Protein AF-A0A8X7TLZ5-F1 (afdb_monomer)

Solvent-accessible surface area (backbone atoms only — not comparable to full-atom values): 4404 Å² total; per-residue (Å²): 138,82,91,59,70,71,88,51,73,79,76,62,62,68,70,53,52,53,52,50,51,52,55,52,54,34,63,66,40,88,54,68,89,64,32,66,56,68,72,55,52,50,64,68,47,51,55,69,78,60,60,74,96,79,67,86,76,76,76,75,93,81,68,100,120
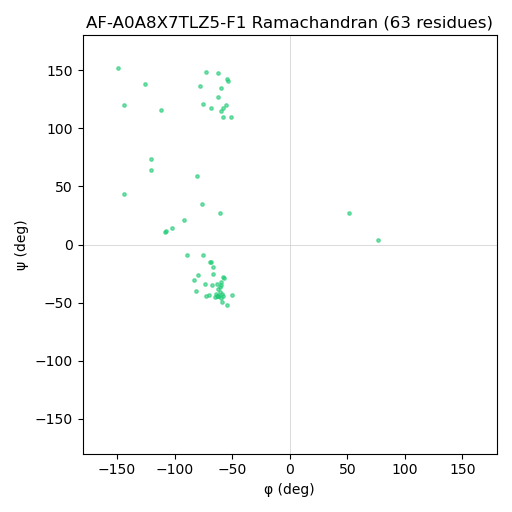
Nearest PDB structures (foldseek):
  8apo-assembly1_BD  TM=5.414E-01  e=7.264E+00  Polytomella magna

Structure (mmCIF, N/CA/C/O backbone):
data_AF-A0A8X7TLZ5-F1
#
_entry.id   AF-A0A8X7TLZ5-F1
#
loop_
_atom_site.group_PDB
_atom_site.id
_atom_site.type_symbol
_atom_site.label_atom_id
_atom_site.label_alt_id
_atom_site.label_comp_id
_atom_site.label_asym_id
_atom_site.label_entity_id
_atom_site.label_seq_id
_atom_site.pdbx_PDB_ins_code
_atom_site.Cartn_x
_atom_site.Cartn_y
_atom_site.Cartn_z
_atom_site.occupancy
_atom_site.B_iso_or_equiv
_atom_site.auth_seq_id
_atom_site.auth_comp_id
_atom_site.auth_asym_id
_atom_site.auth_atom_id
_atom_site.pdbx_PDB_model_num
ATOM 1 N N . MET A 1 1 ? -8.874 10.858 -3.294 1.00 52.06 1 MET A N 1
ATOM 2 C CA . MET A 1 1 ? -8.675 9.639 -2.477 1.00 52.06 1 MET A CA 1
ATOM 3 C C . MET A 1 1 ? -9.277 8.466 -3.254 1.00 52.06 1 MET A C 1
ATOM 5 O O . MET A 1 1 ? -10.169 7.801 -2.761 1.00 52.06 1 MET A O 1
ATOM 9 N N . GLU A 1 2 ? -8.840 8.261 -4.503 1.00 64.25 2 GLU A N 1
ATOM 10 C CA . GLU A 1 2 ? -9.508 7.366 -5.476 1.00 64.25 2 GLU A CA 1
ATOM 11 C C . GLU A 1 2 ? -8.734 6.065 -5.738 1.00 64.25 2 GLU A C 1
ATOM 13 O O . GLU A 1 2 ? -9.039 5.320 -6.659 1.00 64.25 2 GLU A O 1
ATOM 18 N N . CYS A 1 3 ? -7.716 5.772 -4.929 1.00 74.50 3 CYS A N 1
ATOM 19 C CA . CYS A 1 3 ? -6.831 4.623 -5.143 1.00 74.50 3 CYS A CA 1
ATOM 20 C C . CYS A 1 3 ? -7.160 3.440 -4.218 1.00 74.50 3 CYS A C 1
ATOM 22 O O . CYS A 1 3 ? -6.330 2.554 -4.027 1.00 74.50 3 CYS A O 1
ATOM 24 N N . VAL A 1 4 ? -8.328 3.467 -3.576 1.00 89.38 4 VAL A N 1
ATOM 25 C CA . VAL A 1 4 ? -8.765 2.477 -2.587 1.00 89.38 4 VAL A CA 1
ATOM 26 C C . VAL A 1 4 ? -10.117 1.949 -3.031 1.00 89.38 4 VAL A C 1
ATOM 28 O O . VAL A 1 4 ? -10.947 2.728 -3.492 1.00 89.38 4 VAL A O 1
ATOM 31 N N . ASP A 1 5 ? -10.324 0.638 -2.919 1.00 92.38 5 ASP A N 1
ATOM 32 C CA . ASP A 1 5 ? -11.558 -0.009 -3.366 1.00 92.38 5 ASP A CA 1
ATOM 33 C C . ASP A 1 5 ? -12.783 0.648 -2.708 1.00 92.38 5 ASP A C 1
ATOM 35 O O . ASP A 1 5 ? -12.921 0.657 -1.482 1.00 92.38 5 ASP A O 1
ATOM 39 N N . ALA A 1 6 ? -13.675 1.194 -3.539 1.00 91.94 6 ALA A N 1
ATOM 40 C CA . ALA A 1 6 ? -14.898 1.855 -3.100 1.00 91.94 6 ALA A CA 1
ATOM 41 C C . ALA A 1 6 ? -15.793 0.923 -2.271 1.00 91.94 6 ALA A C 1
ATOM 43 O O . ALA A 1 6 ? -16.504 1.389 -1.386 1.00 91.94 6 ALA A O 1
ATOM 44 N N . ARG A 1 7 ? -15.712 -0.396 -2.498 1.00 93.94 7 ARG A N 1
ATOM 45 C CA . ARG A 1 7 ? -16.470 -1.414 -1.759 1.00 93.94 7 ARG A CA 1
ATOM 46 C C . ARG A 1 7 ? -16.037 -1.556 -0.305 1.00 93.94 7 ARG A C 1
ATOM 48 O O . ARG A 1 7 ? -16.765 -2.163 0.473 1.00 93.94 7 ARG A O 1
ATOM 55 N N . LEU A 1 8 ? -14.874 -1.015 0.067 1.00 92.00 8 LEU A N 1
ATOM 56 C CA . LEU A 1 8 ? -14.449 -0.953 1.463 1.00 92.00 8 LEU A CA 1
ATOM 57 C C . LEU A 1 8 ? -15.198 0.130 2.249 1.00 92.00 8 LEU A C 1
ATOM 59 O O . LEU A 1 8 ? -15.038 0.186 3.459 1.00 92.00 8 LEU A O 1
ATOM 63 N N . ASN A 1 9 ? -15.983 1.001 1.598 1.00 89.69 9 ASN A N 1
ATOM 64 C CA . ASN A 1 9 ? -16.859 1.988 2.246 1.00 89.69 9 ASN A CA 1
ATOM 65 C C . ASN A 1 9 ? -16.165 2.880 3.303 1.00 89.69 9 ASN A C 1
ATOM 67 O O . ASN A 1 9 ? -16.797 3.352 4.244 1.00 89.69 9 ASN A O 1
ATOM 71 N N . GLY A 1 10 ? -14.854 3.113 3.170 1.00 88.75 10 GLY A N 1
ATOM 72 C CA . GLY A 1 10 ? -14.060 3.860 4.156 1.00 88.75 10 GLY A CA 1
ATOM 73 C C . GLY A 1 10 ? -13.707 3.082 5.434 1.00 88.75 10 GLY A C 1
ATOM 74 O O . GLY A 1 10 ? -13.073 3.642 6.328 1.00 88.75 10 GLY A O 1
ATOM 75 N N . GLU A 1 11 ? -14.062 1.800 5.525 1.00 92.25 11 GLU A N 1
ATOM 76 C CA . GLU A 1 11 ? -13.813 0.912 6.666 1.00 92.25 11 GLU A CA 1
ATOM 77 C C . GLU A 1 11 ? -12.380 0.358 6.662 1.00 92.25 11 GLU A C 1
ATOM 79 O O . GLU A 1 11 ? -12.126 -0.844 6.614 1.00 92.25 11 GLU A O 1
ATOM 84 N N . TYR A 1 12 ? -11.399 1.254 6.701 1.00 90.12 12 TYR A N 1
ATOM 85 C CA . TYR A 1 12 ? -9.990 0.883 6.771 1.00 90.12 12 TYR A CA 1
ATOM 86 C C . TYR A 1 12 ? -9.176 1.935 7.525 1.00 90.12 12 TYR A C 1
ATOM 88 O O . TYR A 1 12 ? -9.500 3.123 7.484 1.00 90.12 12 TYR A O 1
ATOM 96 N N . PRO A 1 13 ? -8.062 1.557 8.177 1.00 91.81 13 PRO A N 1
ATOM 97 C CA . PRO A 1 13 ? -7.188 2.530 8.818 1.00 91.81 13 PRO A CA 1
ATOM 98 C C . PRO A 1 13 ? -6.478 3.389 7.751 1.00 91.81 13 PRO A C 1
ATOM 100 O O . PRO A 1 13 ? -5.647 2.854 7.006 1.00 91.81 13 PRO A O 1
ATOM 103 N N . PRO A 1 14 ? -6.692 4.721 7.688 1.00 91.25 14 PRO A N 1
ATOM 104 C CA . PRO A 1 14 ? -6.128 5.551 6.616 1.00 91.25 14 PRO A CA 1
ATOM 105 C C . PRO A 1 14 ? -4.596 5.505 6.558 1.00 91.25 14 PRO A C 1
ATOM 107 O O . PRO A 1 14 ? -3.999 5.493 5.485 1.00 91.25 14 PRO A O 1
ATOM 110 N N . LYS A 1 15 ? -3.943 5.402 7.724 1.00 90.94 15 LYS A N 1
ATOM 111 C CA . LYS A 1 15 ? -2.480 5.271 7.826 1.00 90.94 15 LYS A CA 1
ATOM 112 C C . LYS A 1 15 ? -1.964 3.936 7.282 1.00 90.94 15 LYS A C 1
ATOM 114 O O . LYS A 1 15 ? -0.863 3.899 6.742 1.00 90.94 15 LYS A O 1
ATOM 119 N N . ALA A 1 16 ? -2.722 2.850 7.443 1.00 92.75 16 ALA A N 1
ATOM 120 C CA . ALA A 1 16 ? -2.331 1.542 6.923 1.00 92.75 16 ALA A CA 1
ATOM 121 C C . ALA A 1 16 ? -2.422 1.527 5.395 1.00 92.75 16 ALA A C 1
ATOM 123 O O . ALA A 1 16 ? -1.478 1.108 4.730 1.00 92.75 16 ALA A O 1
ATOM 124 N N . VAL A 1 17 ? -3.503 2.084 4.847 1.00 93.94 17 VAL A N 1
ATOM 125 C CA . VAL A 1 17 ? -3.681 2.218 3.397 1.00 93.94 17 VAL A CA 1
ATOM 126 C C . VAL A 1 17 ? -2.629 3.133 2.776 1.00 93.94 17 VAL A C 1
ATOM 128 O O . VAL A 1 17 ? -2.048 2.772 1.759 1.00 93.94 17 VAL A O 1
ATOM 131 N N . ALA A 1 18 ? -2.302 4.263 3.410 1.00 93.31 18 ALA A N 1
ATOM 132 C CA . ALA A 1 18 ? -1.227 5.135 2.935 1.00 93.31 18 ALA A CA 1
ATOM 133 C C . ALA A 1 18 ? 0.130 4.407 2.870 1.00 93.31 18 ALA A C 1
ATOM 135 O O . ALA A 1 18 ? 0.857 4.534 1.887 1.00 93.31 18 ALA A O 1
ATOM 136 N N . LYS A 1 19 ? 0.457 3.600 3.890 1.00 94.25 19 LYS A N 1
ATOM 137 C CA . LYS A 1 19 ? 1.680 2.781 3.899 1.00 94.25 19 LYS A CA 1
ATOM 138 C C . LYS A 1 19 ? 1.669 1.718 2.802 1.00 94.25 19 LYS A C 1
ATOM 140 O O . LYS A 1 19 ? 2.666 1.572 2.103 1.00 94.25 19 LYS A O 1
ATOM 145 N N . LEU A 1 20 ? 0.555 1.005 2.633 1.00 95.69 20 LEU A N 1
ATOM 146 C CA . LEU A 1 20 ? 0.402 0.007 1.574 1.00 95.69 20 LEU A CA 1
ATOM 147 C C . LEU A 1 20 ? 0.566 0.638 0.184 1.00 95.69 20 LEU A C 1
ATOM 149 O O . LEU A 1 20 ? 1.316 0.115 -0.6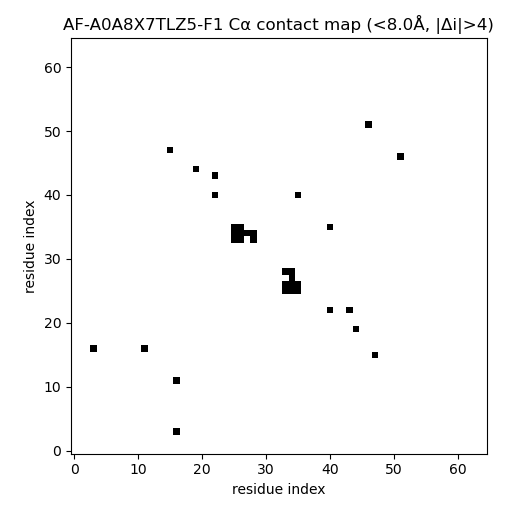35 1.00 95.69 20 LEU A O 1
ATOM 153 N N . ALA A 1 21 ? -0.074 1.785 -0.057 1.00 95.75 21 ALA A N 1
ATOM 154 C CA . ALA A 1 21 ? 0.029 2.513 -1.318 1.00 95.75 21 ALA A CA 1
ATOM 155 C C . ALA A 1 21 ? 1.471 2.949 -1.616 1.00 95.75 21 ALA A C 1
ATOM 157 O O . ALA A 1 21 ? 1.924 2.80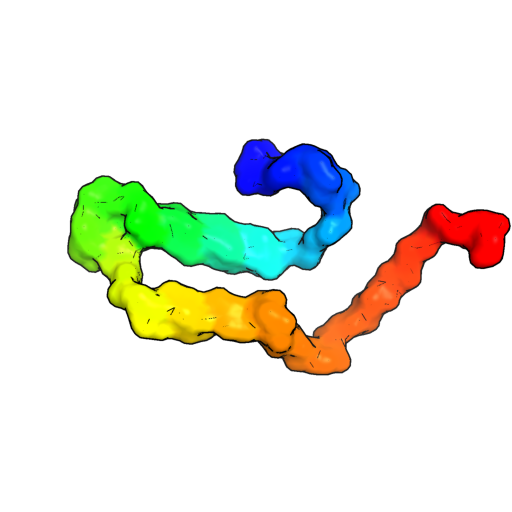8 -2.748 1.00 95.75 21 ALA A O 1
ATOM 158 N N . ALA A 1 22 ? 2.219 3.409 -0.607 1.00 95.62 22 ALA A N 1
ATOM 159 C CA . ALA A 1 22 ? 3.631 3.753 -0.772 1.00 95.62 22 ALA A CA 1
ATOM 160 C C . ALA A 1 22 ? 4.484 2.533 -1.163 1.00 95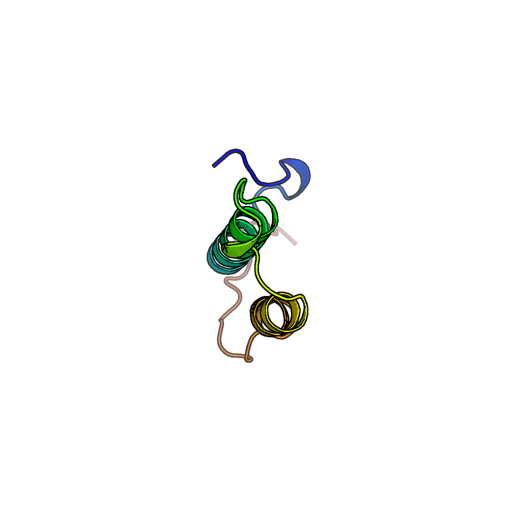.62 22 ALA A C 1
ATOM 162 O O . ALA A 1 22 ? 5.292 2.619 -2.084 1.00 95.62 22 AL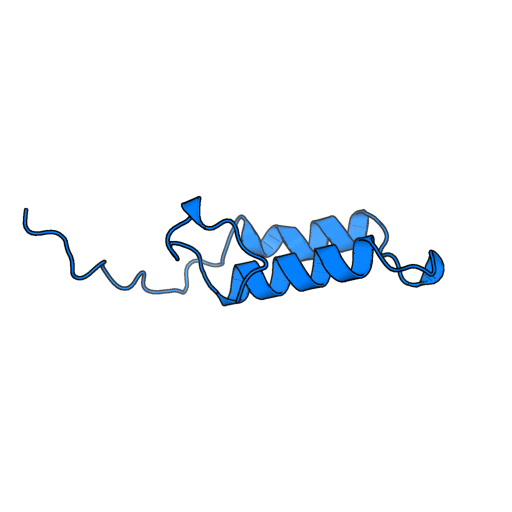A A O 1
ATOM 163 N N . VAL A 1 23 ? 4.279 1.380 -0.512 1.00 96.94 23 VAL A N 1
ATOM 164 C CA . VAL A 1 23 ? 4.981 0.133 -0.869 1.00 96.94 23 VAL A CA 1
ATOM 165 C C . VAL A 1 23 ? 4.636 -0.296 -2.296 1.00 96.94 23 VAL A C 1
ATOM 167 O O . VAL A 1 23 ? 5.536 -0.637 -3.061 1.00 96.94 23 VAL A O 1
ATOM 170 N N . ALA A 1 24 ? 3.357 -0.238 -2.677 1.00 96.88 24 ALA A N 1
ATOM 171 C CA . ALA A 1 24 ? 2.909 -0.585 -4.023 1.00 96.88 24 ALA A CA 1
ATOM 172 C C . ALA A 1 24 ? 3.512 0.343 -5.088 1.00 96.88 24 ALA A C 1
ATOM 174 O O . ALA A 1 24 ? 4.017 -0.151 -6.093 1.00 96.88 24 ALA A O 1
ATOM 175 N N . ALA A 1 25 ? 3.533 1.658 -4.840 1.00 96.12 25 ALA A N 1
ATOM 176 C CA . ALA A 1 25 ? 4.143 2.640 -5.735 1.00 96.12 25 ALA A CA 1
ATOM 177 C C . ALA A 1 25 ? 5.630 2.339 -5.975 1.00 96.12 25 ALA A C 1
ATOM 179 O O . ALA A 1 25 ? 6.070 2.317 -7.119 1.00 96.12 25 ALA A O 1
ATOM 180 N N . LEU A 1 26 ? 6.382 2.008 -4.917 1.00 97.19 26 LEU A N 1
ATOM 181 C CA . LEU A 1 26 ? 7.787 1.605 -5.039 1.00 97.19 26 LEU A CA 1
ATOM 182 C C . LEU A 1 26 ? 7.959 0.315 -5.861 1.00 97.19 26 LEU A C 1
ATOM 184 O O . LEU A 1 26 ? 8.894 0.209 -6.648 1.00 97.19 26 LEU A O 1
ATOM 188 N N . CYS A 1 27 ? 7.056 -0.661 -5.721 1.00 97.94 27 CYS A N 1
ATOM 189 C CA . CYS A 1 27 ? 7.132 -1.935 -6.450 1.00 97.94 27 CYS A CA 1
ATOM 190 C C . CYS A 1 27 ? 6.940 -1.795 -7.968 1.00 97.94 27 CYS A C 1
ATOM 192 O O . CYS A 1 27 ? 7.414 -2.649 -8.719 1.00 97.94 27 CYS A O 1
ATOM 194 N N . VAL A 1 28 ? 6.251 -0.746 -8.422 1.00 96.69 28 VAL A N 1
ATOM 195 C CA . VAL A 1 28 ? 5.902 -0.541 -9.839 1.00 96.69 28 VAL A CA 1
ATOM 196 C C . VAL A 1 28 ? 6.698 0.582 -10.505 1.00 96.69 28 VAL A C 1
ATOM 198 O O . VAL A 1 28 ? 6.375 0.964 -11.628 1.00 96.69 28 VAL A O 1
ATOM 201 N N . GLN A 1 29 ? 7.745 1.091 -9.847 1.00 97.75 29 GLN A N 1
ATOM 202 C CA . GLN A 1 29 ? 8.621 2.123 -10.408 1.00 97.75 29 GLN A CA 1
ATOM 203 C C . GLN A 1 29 ? 9.189 1.710 -11.772 1.00 97.75 29 GLN A C 1
ATOM 205 O O . GLN A 1 29 ? 9.512 0.538 -11.994 1.00 97.75 29 GLN A O 1
ATOM 210 N N . TYR A 1 30 ? 9.306 2.670 -12.692 1.00 97.00 30 TYR A N 1
ATOM 211 C CA . TYR A 1 30 ? 9.805 2.420 -14.047 1.00 97.00 30 TYR A CA 1
ATOM 212 C C . TYR A 1 30 ? 11.222 1.837 -14.006 1.00 97.00 30 TYR A C 1
ATOM 214 O O . TYR A 1 30 ? 11.478 0.773 -14.570 1.00 97.00 30 TYR A O 1
ATOM 222 N N . GLU A 1 31 ? 12.106 2.475 -13.246 1.00 97.69 31 GLU A N 1
ATOM 223 C CA . GLU A 1 31 ? 13.469 2.025 -13.013 1.00 97.69 31 GLU A CA 1
ATOM 224 C C . GLU A 1 31 ? 13.484 0.846 -12.031 1.00 97.69 31 GLU A C 1
ATOM 226 O O . GLU A 1 31 ? 13.050 0.954 -10.881 1.00 97.69 31 GLU A O 1
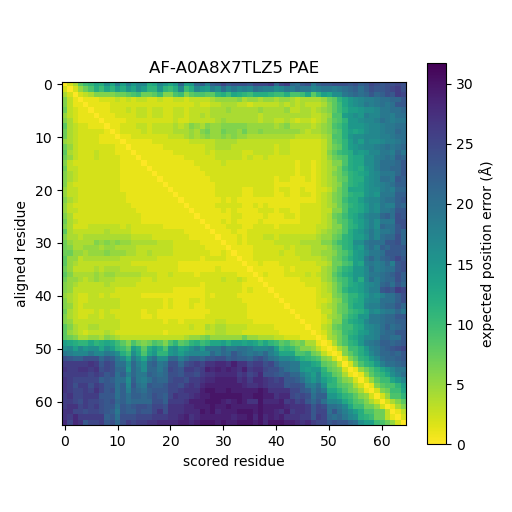ATOM 231 N N . ALA A 1 32 ? 14.018 -0.295 -12.476 1.00 96.44 32 ALA A N 1
ATOM 232 C CA . ALA A 1 32 ? 14.096 -1.510 -11.665 1.00 96.44 32 ALA A CA 1
ATOM 233 C C . ALA A 1 32 ? 14.916 -1.315 -10.378 1.00 96.44 32 ALA A C 1
ATOM 235 O O . ALA A 1 32 ? 14.563 -1.881 -9.347 1.00 96.44 32 ALA A O 1
ATOM 236 N N . ASP A 1 33 ? 15.938 -0.459 -10.413 1.00 96.31 33 ASP A N 1
ATOM 237 C CA . ASP A 1 33 ? 16.812 -0.172 -9.268 1.00 96.31 33 ASP A CA 1
ATOM 238 C C . ASP A 1 33 ? 16.091 0.556 -8.123 1.00 96.31 33 ASP A C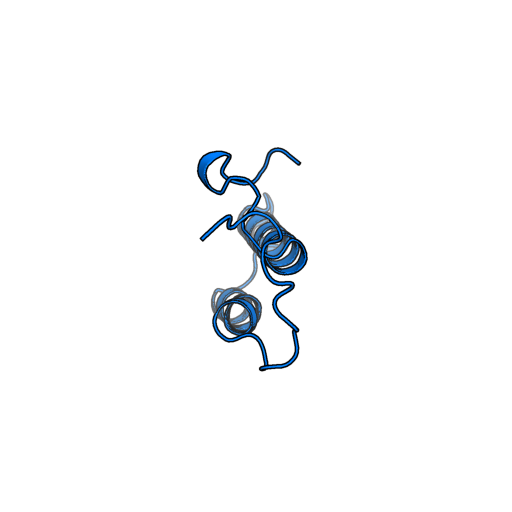 1
ATOM 240 O O . ASP A 1 33 ? 16.544 0.527 -6.979 1.00 96.31 33 ASP A O 1
ATOM 244 N N . PHE A 1 34 ? 14.949 1.192 -8.404 1.00 96.31 34 PHE A N 1
ATOM 245 C CA . PHE A 1 34 ? 14.109 1.819 -7.381 1.00 96.31 34 PHE A CA 1
ATOM 246 C C . PHE A 1 34 ? 13.075 0.861 -6.788 1.00 96.31 34 PHE A C 1
ATOM 248 O O . PHE A 1 34 ? 12.429 1.198 -5.790 1.00 96.31 34 PHE A O 1
ATOM 255 N N . ARG A 1 35 ? 12.916 -0.337 -7.363 1.00 98.31 35 ARG A N 1
ATOM 256 C CA . ARG A 1 35 ? 12.003 -1.347 -6.833 1.00 98.31 35 ARG A CA 1
ATOM 257 C C . ARG A 1 35 ? 12.634 -2.036 -5.624 1.00 98.31 35 ARG A C 1
ATOM 259 O O . ARG A 1 35 ? 13.804 -2.414 -5.651 1.00 98.31 35 ARG A O 1
ATOM 266 N N . PRO A 1 36 ? 11.873 -2.247 -4.544 1.00 97.88 36 PRO A N 1
ATOM 267 C CA . PRO A 1 36 ? 12.382 -2.924 -3.366 1.00 97.88 36 PRO A CA 1
ATOM 268 C C . PRO A 1 36 ? 12.550 -4.426 -3.618 1.00 97.88 36 PRO A C 1
ATOM 270 O O . PRO A 1 36 ? 11.742 -5.065 -4.292 1.00 97.88 36 PRO A O 1
ATOM 273 N N . ASN A 1 37 ? 13.537 -5.026 -2.954 1.00 97.69 37 ASN A N 1
ATOM 274 C CA . ASN A 1 37 ? 13.589 -6.477 -2.799 1.00 97.69 37 ASN A CA 1
ATOM 275 C C . ASN A 1 37 ? 12.373 -6.977 -2.008 1.00 97.69 37 ASN A C 1
ATOM 277 O O . ASN A 1 37 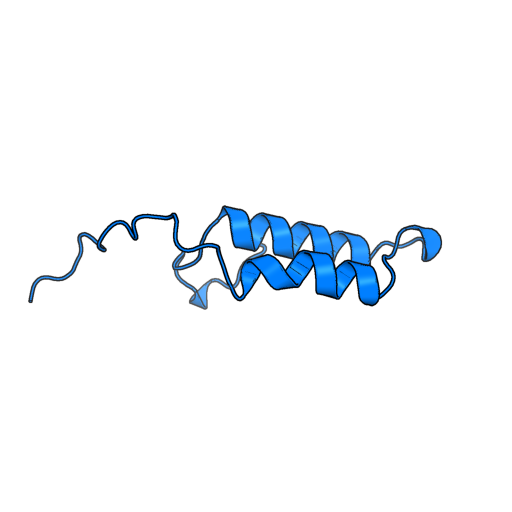? 11.929 -6.330 -1.055 1.00 97.69 37 ASN A O 1
ATOM 281 N N . MET A 1 38 ? 11.899 -8.187 -2.310 1.00 97.00 38 MET A N 1
ATOM 282 C CA . MET A 1 38 ? 10.742 -8.773 -1.619 1.00 97.00 38 MET A CA 1
ATOM 283 C C . MET A 1 38 ? 10.918 -8.874 -0.097 1.00 97.00 38 MET A C 1
ATOM 285 O O . MET A 1 38 ? 9.948 -8.747 0.645 1.00 97.00 38 MET A O 1
ATOM 289 N N . SER A 1 39 ? 12.151 -9.019 0.400 1.00 97.81 39 SER A N 1
ATOM 290 C CA . SER A 1 39 ? 12.435 -8.994 1.841 1.00 97.81 39 SER A CA 1
ATOM 291 C C . SER A 1 39 ? 12.107 -7.643 2.493 1.00 97.81 39 SER A C 1
ATOM 293 O O . SER A 1 39 ? 11.660 -7.610 3.638 1.00 97.81 39 SER A O 1
ATOM 295 N N . ILE A 1 40 ? 12.289 -6.532 1.774 1.00 97.25 40 ILE A N 1
ATOM 296 C CA . ILE A 1 40 ? 11.914 -5.183 2.218 1.00 97.25 40 ILE A CA 1
ATOM 297 C C . ILE A 1 40 ? 10.393 -5.031 2.171 1.00 97.25 40 ILE A C 1
ATOM 299 O O . ILE A 1 40 ? 9.808 -4.554 3.142 1.00 97.25 40 ILE A O 1
ATOM 303 N N . VAL A 1 41 ? 9.753 -5.494 1.090 1.00 97.69 41 VAL A N 1
ATOM 304 C CA . VAL A 1 41 ? 8.287 -5.474 0.939 1.00 97.69 41 VAL A CA 1
ATOM 305 C C . VAL A 1 41 ? 7.619 -6.174 2.122 1.00 97.69 41 VAL A C 1
ATOM 307 O O . VAL A 1 41 ? 6.794 -5.578 2.810 1.00 97.69 41 VAL A O 1
ATOM 310 N N . VAL A 1 42 ? 8.030 -7.406 2.435 1.00 96.38 42 VAL A N 1
ATOM 311 C CA . VAL A 1 42 ? 7.452 -8.179 3.545 1.00 96.38 42 VAL A CA 1
ATOM 312 C C . VAL A 1 42 ? 7.678 -7.484 4.890 1.00 96.38 42 VAL A C 1
ATOM 314 O O . VAL A 1 42 ? 6.737 -7.352 5.671 1.00 96.38 42 VAL A O 1
ATOM 317 N N . LYS A 1 43 ? 8.885 -6.963 5.153 1.00 95.56 43 LYS A N 1
ATOM 318 C CA . LYS A 1 43 ? 9.178 -6.210 6.389 1.00 95.56 43 LYS A CA 1
ATOM 319 C C . LYS A 1 43 ? 8.313 -4.955 6.535 1.00 95.56 43 LYS A C 1
ATOM 321 O O . LYS A 1 43 ? 7.913 -4.631 7.649 1.00 95.56 43 LYS A O 1
ATOM 326 N N . ALA A 1 44 ? 8.018 -4.262 5.437 1.00 95.44 44 ALA A N 1
ATOM 327 C CA . ALA A 1 44 ? 7.171 -3.072 5.443 1.00 95.44 44 ALA A CA 1
ATOM 328 C C . ALA A 1 44 ? 5.682 -3.403 5.646 1.00 95.44 44 ALA A C 1
ATOM 330 O O . ALA A 1 44 ? 4.967 -2.631 6.288 1.00 95.44 44 ALA A O 1
ATOM 331 N N . LEU A 1 45 ? 5.217 -4.547 5.130 1.00 95.31 45 LEU A N 1
ATOM 332 C CA . LEU A 1 45 ? 3.821 -4.984 5.233 1.00 95.31 45 LEU A CA 1
ATOM 333 C C . LEU A 1 45 ? 3.496 -5.680 6.563 1.00 95.31 45 LEU A C 1
ATOM 335 O O . LEU A 1 45 ? 2.377 -5.546 7.054 1.00 95.31 45 LEU A O 1
ATOM 339 N N . GLN A 1 46 ? 4.454 -6.374 7.183 1.00 95.38 46 GLN A N 1
ATOM 340 C CA . GLN A 1 46 ? 4.240 -7.143 8.417 1.00 95.38 46 GLN A CA 1
ATOM 341 C C . GLN A 1 46 ? 3.535 -6.357 9.549 1.00 95.38 46 GLN A C 1
ATOM 343 O O . GLN A 1 46 ? 2.610 -6.906 10.156 1.00 95.38 46 GLN A O 1
ATOM 348 N N . PRO A 1 47 ? 3.880 -5.082 9.833 1.00 92.50 47 PRO A N 1
ATOM 349 C CA . PRO A 1 47 ? 3.223 -4.305 10.886 1.00 92.50 47 PRO A CA 1
ATOM 350 C C . PRO A 1 47 ? 1.770 -3.926 10.573 1.00 92.50 47 PRO A C 1
ATOM 352 O O . PRO A 1 47 ? 1.056 -3.485 11.470 1.00 92.50 47 PRO A O 1
ATOM 355 N N . LEU A 1 48 ? 1.335 -4.043 9.313 1.00 92.12 48 LEU A N 1
ATOM 356 C CA . LEU A 1 48 ? -0.043 -3.756 8.907 1.00 92.12 48 LEU A CA 1
ATOM 357 C C . LEU A 1 48 ? -0.989 -4.920 9.229 1.00 92.12 48 LEU A C 1
ATOM 359 O O . LEU A 1 48 ? -2.174 -4.683 9.440 1.00 92.12 48 LEU A O 1
ATOM 363 N N . LEU A 1 49 ? -0.467 -6.151 9.292 1.00 87.12 49 LEU A N 1
ATOM 364 C CA . LEU A 1 49 ? -1.239 -7.353 9.630 1.00 87.12 49 LEU A CA 1
ATOM 365 C C . LEU A 1 49 ? -1.431 -7.506 11.141 1.00 87.12 49 LEU A C 1
ATOM 367 O O . LEU A 1 49 ? -2.514 -7.854 11.597 1.00 87.12 49 LEU A O 1
ATOM 371 N N . ASN A 1 50 ? -0.382 -7.207 11.912 1.00 77.69 50 ASN A N 1
ATOM 372 C CA . ASN A 1 50 ? -0.378 -7.303 13.370 1.00 77.69 50 ASN A CA 1
ATOM 373 C C . ASN A 1 50 ? -0.065 -5.928 13.978 1.00 77.69 50 ASN A C 1
ATOM 375 O O . ASN A 1 50 ? 1.058 -5.718 14.453 1.00 77.69 50 ASN A O 1
ATOM 379 N N . PRO A 1 51 ? -1.006 -4.967 13.949 1.00 64.69 51 PRO A N 1
ATOM 380 C CA . PRO A 1 51 ? -0.780 -3.683 14.591 1.00 64.69 51 PRO A CA 1
ATOM 381 C C . PRO A 1 51 ? -0.528 -3.910 16.094 1.00 64.69 51 PRO A C 1
ATOM 383 O O . PRO A 1 51 ? -1.256 -4.686 16.723 1.00 64.69 51 PRO A O 1
ATOM 386 N N . PRO A 1 52 ? 0.489 -3.270 16.707 1.00 59.72 52 PRO A N 1
ATOM 387 C CA . PRO A 1 52 ? 0.635 -3.299 18.159 1.00 59.72 52 PRO A CA 1
ATOM 388 C C . PRO A 1 52 ? -0.681 -2.827 18.795 1.00 59.72 52 PRO A C 1
ATOM 390 O O . PRO A 1 52 ? -1.325 -1.922 18.266 1.00 59.72 52 PRO A O 1
ATOM 393 N N . ARG A 1 53 ? -1.086 -3.467 19.903 1.00 56.94 53 ARG A N 1
ATOM 394 C CA . ARG A 1 53 ? -2.392 -3.373 20.605 1.00 56.94 53 ARG A CA 1
ATOM 395 C C . ARG A 1 53 ? -2.776 -1.977 21.153 1.00 56.94 53 ARG A C 1
ATOM 397 O O . ARG A 1 53 ? -3.527 -1.863 22.114 1.00 56.94 53 ARG A O 1
ATOM 404 N N . SER A 1 54 ? -2.291 -0.900 20.552 1.00 55.38 54 SER A N 1
ATOM 405 C CA . SER A 1 54 ? -2.434 0.480 21.006 1.00 55.38 54 SER A CA 1
ATOM 406 C C . SER A 1 54 ? -3.149 1.324 19.951 1.00 55.38 54 SER A C 1
ATOM 408 O O . SER A 1 54 ? -2.586 2.261 19.392 1.00 55.38 54 SER A O 1
ATOM 410 N N . ALA A 1 55 ? -4.403 0.995 19.664 1.00 52.22 55 ALA A N 1
ATOM 411 C CA . ALA A 1 55 ? -5.339 1.958 19.103 1.00 52.22 55 ALA A CA 1
ATOM 412 C C . ALA A 1 55 ? -6.720 1.673 19.705 1.00 52.22 55 ALA A C 1
ATOM 414 O O . ALA A 1 55 ? -7.221 0.561 19.531 1.00 52.22 55 ALA A O 1
ATOM 415 N N . PRO A 1 56 ? -7.339 2.629 20.419 1.00 46.88 56 PRO A N 1
ATOM 416 C CA . PRO A 1 56 ? -8.754 2.527 20.715 1.00 46.88 56 PRO A CA 1
ATOM 417 C C . PRO A 1 56 ? -9.487 2.473 19.374 1.00 46.88 56 PRO A C 1
ATOM 419 O O . PRO A 1 56 ? -9.428 3.420 18.589 1.00 46.88 56 PRO A O 1
ATOM 422 N N . GLN A 1 57 ? -10.140 1.347 19.090 1.00 55.84 57 GLN A N 1
ATOM 423 C CA . GLN A 1 57 ? -11.190 1.313 18.084 1.00 55.84 57 GLN A CA 1
ATOM 424 C C . GLN A 1 57 ? -12.232 2.330 18.547 1.00 55.84 57 GLN A C 1
ATOM 426 O O . GLN A 1 57 ? -12.870 2.135 19.578 1.00 55.84 57 GLN A O 1
ATOM 431 N N . THR A 1 58 ? -12.362 3.454 17.846 1.00 53.66 58 THR A N 1
ATOM 432 C CA . THR A 1 58 ? -13.518 4.329 18.032 1.00 53.66 58 THR A CA 1
ATOM 433 C C . THR A 1 58 ? -14.752 3.481 17.735 1.00 53.66 58 THR A C 1
ATOM 435 O O . THR A 1 58 ? -14.851 2.987 16.606 1.00 53.66 58 THR A O 1
ATOM 438 N N . PRO A 1 59 ? -15.657 3.250 18.703 1.00 47.44 59 PRO A N 1
ATOM 439 C CA . PRO A 1 59 ? -16.851 2.474 18.436 1.00 47.44 59 PRO A CA 1
ATOM 440 C C . PRO A 1 59 ? -17.656 3.217 17.374 1.00 47.44 59 PRO A C 1
ATOM 442 O O . PRO A 1 59 ? -17.901 4.421 17.478 1.00 47.44 59 PRO A O 1
ATOM 445 N N . ASN A 1 60 ? -17.986 2.490 16.312 1.00 54.34 60 ASN A N 1
ATOM 446 C CA . ASN A 1 60 ? -18.828 2.940 15.220 1.00 54.34 60 ASN A CA 1
ATOM 447 C C . ASN A 1 60 ? -20.132 3.514 15.804 1.00 54.34 60 ASN A C 1
ATOM 449 O O . ASN A 1 60 ? -20.955 2.782 16.349 1.00 54.34 60 ASN A O 1
ATOM 453 N N . ARG A 1 61 ? -20.302 4.839 15.723 1.00 56.28 61 ARG A N 1
ATOM 454 C CA . ARG A 1 61 ? -21.445 5.591 16.268 1.00 56.28 61 ARG A CA 1
ATOM 455 C C . ARG A 1 61 ? -22.701 5.444 15.396 1.00 56.28 61 ARG A C 1
ATOM 457 O O . ARG A 1 61 ? -23.424 6.415 15.249 1.00 56.28 61 ARG A O 1
ATOM 464 N N . ASN A 1 62 ? -22.927 4.282 14.783 1.00 54.91 62 ASN A N 1
ATOM 465 C CA . ASN A 1 62 ? -24.090 3.992 13.937 1.00 54.91 62 ASN A CA 1
ATOM 466 C C . ASN A 1 62 ? -24.573 2.529 14.094 1.00 54.91 62 ASN A C 1
ATOM 468 O O . ASN A 1 62 ? -24.902 1.884 13.102 1.00 54.91 62 ASN A O 1
ATOM 472 N N . ASN A 1 63 ? -24.654 1.998 15.324 1.00 49.19 63 ASN A N 1
ATOM 473 C CA . ASN A 1 63 ? -25.469 0.806 15.603 1.00 49.19 63 ASN A CA 1
ATOM 474 C C . ASN A 1 63 ? -26.674 1.180 16.487 1.00 49.19 63 ASN A C 1
ATOM 476 O O . ASN A 1 63 ? -26.458 1.609 17.620 1.00 49.19 63 ASN A O 1
ATOM 480 N N . PRO A 1 64 ? -27.922 1.047 15.998 1.00 60.47 64 PRO A N 1
ATOM 481 C CA . PRO A 1 64 ? -29.134 1.278 16.784 1.00 60.47 64 PRO A CA 1
ATOM 482 C C . PRO A 1 64 ? -29.689 0.011 17.470 1.00 60.47 64 PRO A C 1
ATOM 484 O O . PRO A 1 64 ? -30.869 -0.005 17.814 1.00 60.47 64 PRO A O 1
ATOM 487 N N . TYR A 1 65 ? -28.874 -1.031 17.675 1.00 40.75 65 TYR A N 1
ATOM 488 C CA . TYR A 1 65 ? -29.236 -2.215 18.471 1.00 40.75 65 TYR A CA 1
ATOM 489 C C . TYR A 1 65 ? -28.318 -2.374 19.679 1.00 40.75 65 TYR A C 1
ATOM 491 O O . TYR A 1 65 ? -27.081 -2.270 19.487 1.00 40.75 65 TYR A O 1
#

InterPro domains:
  IPR052101 Protein CYTOSOLIC ABA RECEPTOR KINASE-like [PTHR47983] (2-51)

Secondary structure (DSSP, 8-state):
--SS-GG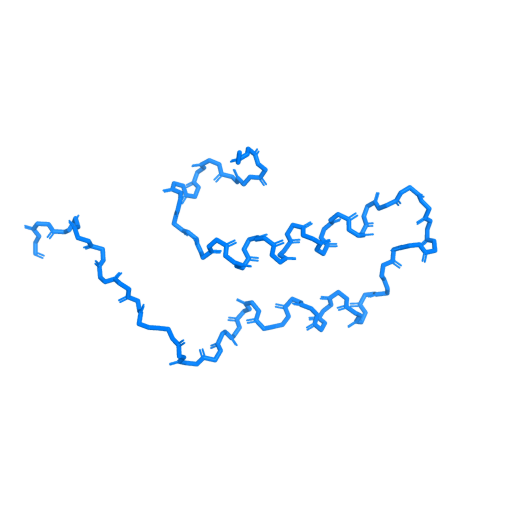GTT-S-HHHHHHHHHHHHHHT-SSGGGSPPHHHHHHHHHHHHS--S-------S----

Mean predicted aligned error: 9.27 Å

pLDDT: mean 83.53, std 18.05, range [40.75, 98.31]

Organism: Brassica carinata (NCBI:txid52824)

Radius of gyration: 15.44 Å; Cα contacts (8 Å, |Δi|>4): 17; chains: 1; bounding box: 46×19×35 Å

Sequence (65 aa):
MECVDARLNGEYPPKAVAKLAAVAALCVQYEADFRPNMSIVVKALQPLLNPPRSAPQTPNRNNPY

Foldseek 3Di:
DPPDPVVCVPVDDPVLVVLVVVLVCQCPDPDPVSRDDVVVSCVSNVCSVPPPPPDPPPPDPPDPD